Protein AF-A0A1V5XJR6-F1 (afdb_monomer_lite)

Radius of gyration: 25.32 Å; chains: 1; bounding box: 47×17×73 Å

Sequence (90 aa):
MWKEKAQELYAKGEKVNRIAEAVGVSRRTLSDYFKTLPGSVKAQREVAKKAARREYQRQWDHKERVRDITYALVKRQHEIDVKVLLAERF

pLDDT: mean 93.3, std 4.89, range [56.94, 97.25]

Foldseek 3Di:
DLLVQLLVCQLLQDDLVVSCVVSVHDSVVSVVSVVVDDPVSVVSNVVNVVVVVVVVVVVVVVVVVVVVVVVVVVVVVVVVVVVVVVVVVD

Structure (mmCIF, N/CA/C/O backbone):
data_AF-A0A1V5XJR6-F1
#
_entry.id   AF-A0A1V5XJR6-F1
#
loop_
_atom_site.group_PDB
_atom_site.id
_atom_site.type_symbol
_atom_site.label_atom_id
_atom_site.label_alt_id
_atom_site.label_comp_id
_atom_site.label_asym_id
_atom_site.label_entity_id
_atom_site.label_seq_id
_atom_site.pdbx_PDB_ins_code
_atom_site.Cartn_x
_atom_site.Cartn_y
_atom_site.Cartn_z
_atom_site.occupancy
_atom_site.B_iso_or_equiv
_atom_site.auth_seq_id
_atom_site.auth_comp_id
_atom_site.auth_asym_id
_atom_site.auth_atom_id
_atom_site.pdbx_PDB_model_num
ATOM 1 N N . MET A 1 1 ? -15.948 -14.844 15.846 1.00 76.31 1 MET A N 1
ATOM 2 C CA . MET A 1 1 ? -16.294 -13.444 16.181 1.00 76.31 1 MET A CA 1
ATOM 3 C C . MET A 1 1 ? -15.722 -12.542 15.084 1.00 76.31 1 MET A C 1
ATOM 5 O O . MET A 1 1 ? -14.568 -12.716 14.728 1.00 76.31 1 MET A O 1
ATOM 9 N N . TRP A 1 2 ? -16.490 -11.635 14.473 1.00 91.69 2 TRP A N 1
ATOM 10 C CA . TRP A 1 2 ? -16.027 -10.900 13.276 1.00 91.69 2 TRP A CA 1
ATOM 11 C C . TRP A 1 2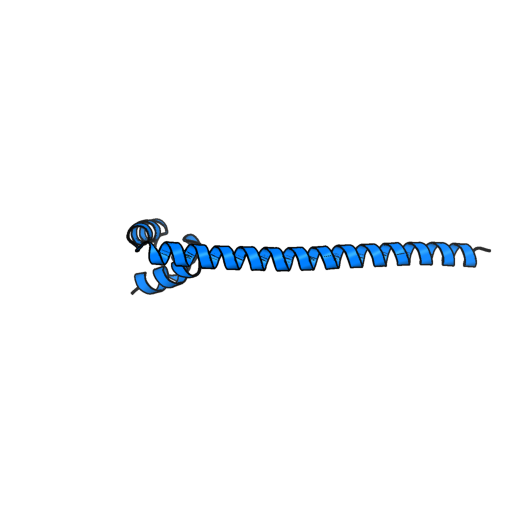 ? -14.891 -9.891 13.551 1.00 91.69 2 TRP A C 1
ATOM 13 O O . TRP A 1 2 ? -14.093 -9.575 12.668 1.00 91.69 2 TRP A O 1
ATOM 23 N N . LYS A 1 3 ? -14.804 -9.416 14.798 1.00 93.62 3 LYS A N 1
ATOM 24 C CA . LYS A 1 3 ? -13.853 -8.400 15.271 1.00 93.62 3 LYS A CA 1
ATOM 25 C C . LYS A 1 3 ? -12.393 -8.846 15.179 1.00 93.62 3 LYS A C 1
ATOM 27 O O . LYS A 1 3 ? -11.567 -8.081 14.699 1.00 93.62 3 LYS A O 1
ATOM 32 N N . GLU A 1 4 ? -12.091 -10.083 15.566 1.00 92.75 4 GLU A N 1
ATOM 33 C CA . GLU A 1 4 ? -10.724 -10.631 15.564 1.00 92.75 4 GLU A CA 1
ATOM 34 C C . GLU A 1 4 ? -10.154 -10.697 14.146 1.00 92.75 4 GLU A C 1
ATOM 36 O O . GLU A 1 4 ? -9.106 -10.120 13.864 1.00 92.75 4 GLU A O 1
ATOM 41 N N . LYS A 1 5 ? -10.910 -11.300 13.219 1.00 93.44 5 LYS A N 1
ATOM 42 C CA . LYS A 1 5 ? -10.536 -11.380 11.801 1.00 93.44 5 LYS A CA 1
ATOM 43 C C . LYS A 1 5 ? -10.392 -9.988 11.179 1.00 93.44 5 LYS A C 1
ATOM 45 O O . LYS A 1 5 ? -9.457 -9.733 10.424 1.00 93.44 5 LYS A O 1
ATOM 50 N N . ALA A 1 6 ? -11.293 -9.061 11.516 1.00 94.69 6 ALA A N 1
ATOM 51 C CA . ALA A 1 6 ? -11.206 -7.680 11.054 1.00 94.69 6 ALA A CA 1
ATOM 52 C C . ALA A 1 6 ? -9.956 -6.962 11.585 1.00 94.69 6 ALA A C 1
ATOM 54 O O . ALA A 1 6 ? -9.303 -6.247 10.826 1.00 94.69 6 ALA A O 1
ATOM 55 N N . GLN A 1 7 ? -9.613 -7.154 12.861 1.00 94.94 7 GLN A N 1
ATOM 56 C CA . GLN A 1 7 ? -8.427 -6.574 13.487 1.00 94.94 7 GLN A CA 1
ATOM 57 C C . GLN A 1 7 ? -7.139 -7.130 12.874 1.00 94.94 7 GLN A C 1
ATOM 59 O O . GLN A 1 7 ? -6.231 -6.357 12.577 1.00 94.94 7 GLN A O 1
ATOM 64 N N . GLU A 1 8 ? -7.073 -8.439 12.633 1.00 94.06 8 GLU A N 1
ATOM 65 C CA . GLU A 1 8 ? -5.922 -9.081 11.999 1.00 94.06 8 GLU A CA 1
ATOM 66 C C . GLU A 1 8 ? -5.682 -8.527 10.586 1.00 94.06 8 GLU A C 1
ATOM 68 O O . GLU A 1 8 ? -4.583 -8.074 10.261 1.00 94.06 8 GLU A O 1
ATOM 73 N N . LEU A 1 9 ? -6.727 -8.489 9.752 1.00 94.06 9 LEU A N 1
ATOM 74 C CA . LEU A 1 9 ? -6.633 -7.931 8.400 1.00 94.06 9 LEU A CA 1
ATOM 75 C C . LEU A 1 9 ? -6.280 -6.438 8.429 1.00 94.06 9 LEU A C 1
ATOM 77 O O . LEU A 1 9 ? -5.477 -5.961 7.625 1.00 94.06 9 LEU A O 1
ATOM 81 N N . TYR A 1 10 ? -6.836 -5.695 9.385 1.00 95.00 10 TYR A N 1
ATOM 82 C CA . TYR A 1 10 ? -6.528 -4.282 9.566 1.00 95.00 10 TYR A CA 1
ATOM 83 C C . TYR A 1 10 ? -5.053 -4.057 9.919 1.00 95.00 10 TYR A C 1
ATOM 85 O O . TYR A 1 10 ? -4.413 -3.192 9.316 1.00 95.00 10 TYR A O 1
ATOM 93 N N . ALA A 1 11 ? -4.500 -4.856 10.836 1.00 93.94 11 ALA A N 1
ATOM 94 C CA . ALA A 1 11 ? -3.090 -4.817 11.223 1.00 93.94 11 ALA A CA 1
ATOM 95 C C . ALA A 1 11 ? -2.155 -5.179 10.055 1.00 93.94 11 ALA A C 1
ATOM 97 O O . ALA A 1 11 ? -1.091 -4.582 9.916 1.00 93.94 11 ALA A O 1
ATOM 98 N N . LYS A 1 12 ? -2.581 -6.078 9.157 1.00 94.19 12 LYS A N 1
ATOM 99 C CA . LYS A 1 12 ? -1.851 -6.431 7.923 1.00 94.19 12 LYS A CA 1
ATOM 100 C C . LYS A 1 12 ? -1.838 -5.327 6.859 1.00 94.19 12 LYS A C 1
ATOM 102 O O . LYS A 1 12 ? -1.180 -5.479 5.835 1.00 94.19 12 LYS A O 1
ATOM 107 N N . GLY A 1 13 ? -2.526 -4.203 7.071 1.00 93.69 13 GLY A N 1
ATOM 108 C CA . GLY A 1 13 ? -2.536 -3.103 6.103 1.00 93.69 13 GLY A CA 1
ATOM 109 C C . GLY A 1 13 ? -3.706 -3.116 5.125 1.00 93.69 13 GLY A C 1
ATOM 110 O O . GLY A 1 13 ? -3.770 -2.216 4.286 1.00 93.69 13 GLY A O 1
ATOM 111 N N . GLU A 1 14 ? -4.649 -4.057 5.242 1.00 94.44 14 GLU A N 1
ATOM 112 C CA . GLU A 1 14 ? -5.735 -4.194 4.269 1.00 94.44 14 GLU A CA 1
ATOM 113 C C . GLU A 1 14 ? -6.673 -2.980 4.215 1.00 94.44 14 GLU A C 1
ATOM 115 O O . GLU A 1 14 ? -6.800 -2.156 5.141 1.00 94.44 14 GLU A O 1
ATOM 120 N N . LYS A 1 15 ? -7.342 -2.850 3.066 1.00 94.25 15 LYS A N 1
ATOM 121 C CA . LYS A 1 15 ? -8.352 -1.811 2.848 1.00 94.25 15 LYS A CA 1
ATOM 122 C C . LYS A 1 15 ? -9.640 -2.184 3.576 1.00 94.25 15 LYS A C 1
ATOM 124 O O . LYS A 1 15 ? -10.131 -3.297 3.447 1.00 94.25 15 LYS A O 1
ATOM 129 N N . VAL A 1 16 ? -10.250 -1.209 4.252 1.00 93.31 16 VAL A N 1
ATOM 130 C CA . VAL A 1 16 ? -11.486 -1.405 5.036 1.00 93.31 16 VAL A CA 1
ATOM 131 C C . VAL A 1 16 ? -12.619 -2.009 4.195 1.00 93.31 16 VAL A C 1
ATOM 133 O O . VAL A 1 16 ? -13.350 -2.846 4.703 1.00 93.31 16 VAL A O 1
ATOM 136 N N . ASN A 1 17 ? -12.728 -1.651 2.909 1.00 94.88 17 ASN A N 1
ATOM 137 C CA . ASN A 1 17 ? -13.718 -2.245 1.998 1.00 94.88 17 ASN A CA 1
ATOM 138 C C . ASN A 1 17 ? -13.514 -3.756 1.811 1.00 94.88 17 ASN A C 1
ATOM 140 O O . ASN A 1 17 ? -14.466 -4.512 1.923 1.00 94.88 17 ASN A O 1
ATOM 144 N N . ARG A 1 18 ? -12.271 -4.205 1.613 1.00 94.69 18 ARG A N 1
ATOM 145 C CA . ARG A 1 18 ? -11.968 -5.638 1.479 1.00 94.69 18 ARG A CA 1
ATOM 146 C C . ARG A 1 18 ? -12.219 -6.393 2.776 1.00 94.69 18 ARG A C 1
ATOM 148 O O . ARG A 1 18 ? -12.671 -7.528 2.761 1.00 94.69 18 ARG A O 1
ATOM 155 N N . ILE A 1 19 ? -11.953 -5.749 3.912 1.00 95.69 19 ILE A N 1
ATOM 156 C CA . ILE A 1 19 ? -12.274 -6.325 5.221 1.00 95.69 19 ILE A CA 1
ATOM 157 C C . ILE A 1 19 ? -13.794 -6.458 5.382 1.00 95.69 19 ILE A C 1
ATOM 159 O O . ILE A 1 19 ? -14.256 -7.476 5.882 1.00 95.69 19 ILE A O 1
ATOM 163 N N . ALA A 1 20 ? -14.568 -5.468 4.923 1.00 95.50 20 ALA A N 1
ATOM 164 C CA . ALA A 1 20 ? -16.032 -5.509 4.926 1.00 95.50 20 ALA A CA 1
ATOM 165 C C . ALA A 1 20 ? -16.563 -6.715 4.147 1.00 95.50 20 ALA A C 1
ATOM 167 O O . ALA A 1 20 ? -17.370 -7.476 4.678 1.00 95.50 20 ALA A O 1
ATOM 168 N N . GLU A 1 21 ? -16.037 -6.935 2.943 1.00 95.06 21 GLU A N 1
ATOM 169 C CA . GLU A 1 21 ? -16.358 -8.091 2.101 1.00 95.06 21 GLU A CA 1
ATOM 170 C C . GLU A 1 21 ? -15.958 -9.418 2.772 1.00 95.06 21 GLU A C 1
ATOM 172 O O . GLU A 1 21 ? -16.762 -10.340 2.856 1.00 95.06 21 GLU A O 1
ATOM 177 N N . ALA A 1 22 ? -14.744 -9.509 3.324 1.00 94.00 22 ALA A N 1
ATOM 178 C CA . ALA A 1 22 ? -14.203 -10.745 3.903 1.00 94.00 22 ALA A CA 1
ATOM 179 C C . ALA A 1 22 ? -14.857 -11.181 5.228 1.00 94.00 22 ALA A C 1
ATOM 181 O O . ALA A 1 22 ? -14.686 -12.326 5.672 1.00 94.00 22 ALA A O 1
ATOM 182 N N . VAL A 1 23 ? -15.512 -10.241 5.906 1.00 94.31 23 VAL A N 1
ATOM 183 C CA . VAL A 1 23 ? -16.068 -10.411 7.251 1.00 94.31 23 VAL A CA 1
ATOM 184 C C . VAL A 1 23 ? -17.602 -10.313 7.247 1.00 94.31 23 VAL A C 1
ATOM 186 O O . VAL A 1 23 ? -18.237 -10.736 8.210 1.00 94.31 23 VAL A O 1
ATOM 189 N N . GLY A 1 24 ? -18.208 -9.815 6.164 1.00 93.06 24 GLY A N 1
ATOM 190 C CA . GLY A 1 24 ? -19.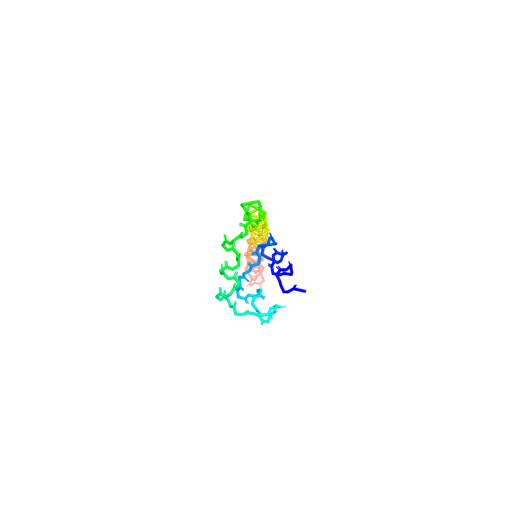663 -9.710 6.009 1.00 93.06 24 GLY A CA 1
ATOM 191 C C . GLY A 1 24 ? -20.289 -8.586 6.836 1.00 93.06 24 GLY A C 1
ATOM 192 O O . GLY A 1 24 ? -21.436 -8.688 7.261 1.00 93.06 24 GLY A O 1
ATOM 193 N N . VAL A 1 25 ? -19.531 -7.522 7.115 1.00 94.69 25 VAL A N 1
ATOM 194 C CA . VAL A 1 25 ? -19.953 -6.412 7.985 1.00 94.69 25 VAL A CA 1
ATOM 195 C C . VAL A 1 25 ? -19.828 -5.094 7.236 1.00 94.69 25 VAL A C 1
ATOM 197 O O . VAL A 1 25 ? -18.897 -4.899 6.459 1.00 94.69 25 VAL A O 1
ATOM 200 N N . SER A 1 26 ? -20.739 -4.151 7.491 1.00 95.19 26 SER A N 1
ATOM 201 C CA . SER A 1 26 ? -20.699 -2.844 6.833 1.00 95.19 26 SER A CA 1
ATOM 202 C C . SER A 1 26 ? -19.372 -2.109 7.083 1.00 95.19 26 SER A C 1
ATOM 204 O O . SER A 1 26 ? -18.804 -2.125 8.183 1.00 95.19 26 SER A O 1
ATOM 206 N N . ARG A 1 27 ? -18.903 -1.372 6.069 1.00 94.62 27 ARG A N 1
ATOM 207 C CA . ARG A 1 27 ? -17.710 -0.516 6.172 1.00 94.62 27 ARG A CA 1
ATOM 208 C C . ARG A 1 27 ? -17.813 0.471 7.341 1.00 94.62 27 ARG A C 1
ATOM 210 O O . ARG A 1 27 ? -16.802 0.764 7.981 1.00 94.62 27 ARG A O 1
ATOM 217 N N . ARG A 1 28 ? -19.014 1.000 7.606 1.00 95.81 28 ARG A N 1
ATOM 218 C CA . ARG A 1 28 ? -19.263 1.961 8.691 1.00 95.81 28 ARG A CA 1
ATOM 219 C C . ARG A 1 28 ? -19.008 1.316 10.048 1.00 95.81 28 ARG A C 1
ATOM 221 O O . ARG A 1 28 ? -18.186 1.821 10.802 1.00 95.81 28 ARG A O 1
ATOM 228 N N . THR A 1 29 ? -19.603 0.150 10.290 1.00 94.88 29 THR A N 1
ATOM 229 C CA . THR A 1 29 ? -19.403 -0.633 11.518 1.00 94.88 29 THR A CA 1
ATOM 230 C C . THR A 1 29 ? -17.928 -0.969 11.744 1.00 94.88 29 THR A C 1
ATOM 232 O O . THR A 1 29 ? -17.422 -0.815 12.854 1.00 94.88 29 THR A O 1
ATOM 235 N N . LEU A 1 30 ? -17.209 -1.368 10.690 1.00 95.31 30 LEU A N 1
ATOM 236 C CA . LEU A 1 30 ? -15.769 -1.624 10.776 1.00 95.31 30 LEU A CA 1
ATOM 237 C C . LEU A 1 30 ? -14.972 -0.364 11.100 1.00 95.31 30 LEU A C 1
ATOM 239 O O . LEU A 1 30 ? -14.052 -0.404 11.908 1.00 95.31 30 LEU A O 1
ATOM 243 N N . SER A 1 31 ? -15.330 0.760 10.485 1.00 93.62 31 SER A N 1
ATOM 244 C CA . SER A 1 31 ? -14.649 2.037 10.704 1.00 93.62 31 SER A CA 1
ATOM 245 C C . SER A 1 31 ? -14.834 2.527 12.138 1.00 93.62 31 SER A C 1
ATOM 247 O O . SER A 1 31 ? -13.873 2.998 12.741 1.00 93.62 31 SER A O 1
ATOM 249 N N . ASP A 1 32 ? -16.033 2.379 12.702 1.00 95.75 32 ASP A N 1
ATOM 250 C CA . ASP A 1 32 ? -16.302 2.727 14.098 1.00 95.75 32 ASP A CA 1
ATOM 251 C C . ASP A 1 32 ? -15.561 1.790 15.061 1.00 95.75 32 ASP A C 1
ATOM 253 O O . ASP A 1 32 ? -14.915 2.264 15.994 1.00 95.75 32 ASP A O 1
ATOM 257 N N . TYR A 1 33 ? -15.507 0.487 14.771 1.00 94.31 33 TYR A N 1
ATOM 258 C CA . TYR A 1 33 ? -14.679 -0.456 15.528 1.00 94.31 33 TYR A CA 1
ATOM 259 C C . TYR A 1 33 ? -13.180 -0.110 15.469 1.00 94.31 33 TYR A C 1
ATOM 261 O O . TYR A 1 33 ? -12.515 -0.038 16.501 1.00 94.31 33 TYR A O 1
ATOM 269 N N . PHE A 1 34 ? -12.631 0.186 14.290 1.00 93.94 34 PHE A N 1
ATOM 270 C CA . PHE A 1 34 ? -11.207 0.503 14.135 1.00 93.94 34 PHE A CA 1
ATOM 271 C C . PHE A 1 34 ? -10.780 1.797 14.834 1.00 93.94 34 PHE A C 1
ATOM 273 O O . PHE A 1 34 ? -9.605 1.944 15.179 1.00 93.94 34 PHE A O 1
ATOM 280 N N . LYS A 1 35 ? -11.708 2.729 15.085 1.00 93.19 35 LYS A N 1
ATOM 281 C CA . LYS A 1 35 ? -11.425 3.909 15.916 1.00 93.19 35 LYS A CA 1
ATOM 282 C C . LYS A 1 35 ? -11.121 3.520 17.360 1.00 93.19 35 LYS A C 1
ATOM 284 O O . LYS A 1 35 ? -10.221 4.121 17.942 1.00 93.19 35 LYS A O 1
ATOM 289 N N . THR A 1 36 ? -11.816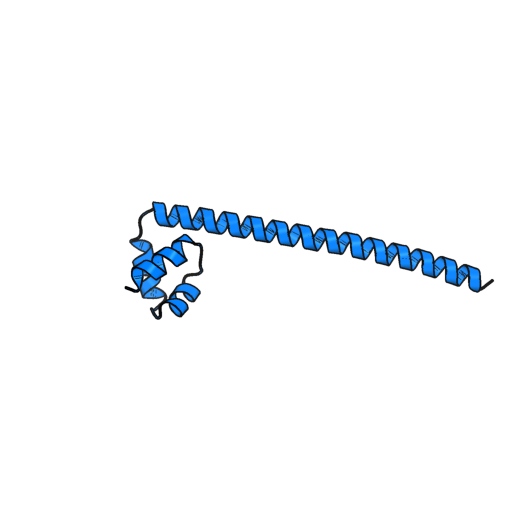 2.507 17.883 1.00 94.31 36 THR A N 1
ATOM 290 C CA . THR A 1 36 ? -11.657 2.001 19.260 1.00 94.31 36 THR A CA 1
ATOM 291 C C . THR A 1 36 ? -10.402 1.151 19.463 1.00 94.31 36 THR A C 1
ATOM 293 O O . THR A 1 36 ? -10.036 0.865 20.599 1.00 94.31 36 THR A O 1
ATOM 296 N N . LEU A 1 37 ? -9.719 0.757 18.382 1.00 92.56 37 LEU A N 1
ATOM 297 C CA . LEU A 1 37 ? -8.515 -0.062 18.483 1.00 92.56 37 LEU A CA 1
ATOM 298 C C . LEU A 1 37 ? -7.334 0.702 19.109 1.00 92.56 37 LEU A C 1
ATOM 300 O O . LEU A 1 37 ? -7.142 1.890 18.810 1.00 92.56 37 LEU A O 1
ATOM 304 N N . PRO A 1 38 ? -6.480 0.003 19.884 1.00 92.56 38 PRO A N 1
ATOM 305 C CA . PRO A 1 38 ? -5.267 0.576 20.453 1.00 92.56 38 PRO A CA 1
ATOM 306 C C . PRO A 1 38 ? -4.330 1.176 19.399 1.00 92.56 38 PRO A C 1
ATOM 308 O O . PRO A 1 38 ? -4.252 0.715 18.254 1.00 92.56 38 PRO A O 1
ATOM 311 N N . GLY A 1 39 ? -3.540 2.170 19.815 1.00 91.19 39 GLY A N 1
ATOM 312 C CA . GLY A 1 39 ? -2.520 2.794 18.966 1.00 91.19 39 GLY A CA 1
ATOM 313 C C . GLY A 1 39 ? -1.488 1.802 18.414 1.00 91.19 39 GLY A C 1
ATOM 314 O O . GLY A 1 39 ? -1.038 1.964 17.283 1.00 91.19 39 GLY A O 1
ATOM 315 N N . SER A 1 40 ? -1.185 0.727 19.149 1.00 89.69 40 SER A N 1
ATOM 316 C CA . SER A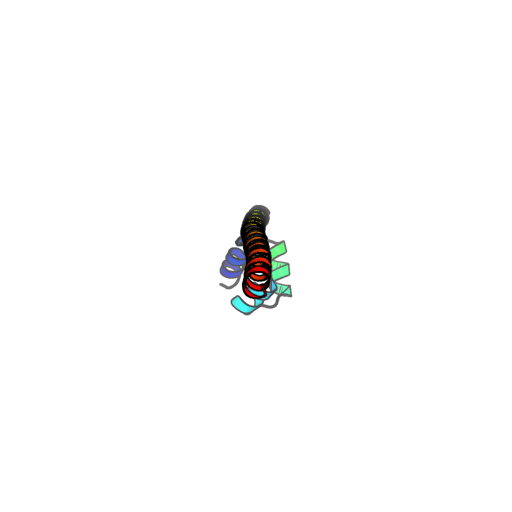 1 40 ? -0.274 -0.340 18.711 1.00 89.69 40 SER A CA 1
ATOM 317 C C . SER A 1 40 ? -0.741 -1.031 17.426 1.00 89.69 40 SER A C 1
ATOM 319 O O . SER A 1 40 ? 0.061 -1.259 16.524 1.00 89.69 40 SER A O 1
ATOM 321 N N . VAL A 1 41 ? -2.045 -1.283 17.280 1.00 90.31 41 VAL A N 1
ATOM 322 C CA . VAL A 1 41 ? -2.610 -1.899 16.069 1.00 90.31 41 VAL A CA 1
ATOM 323 C C . VAL A 1 41 ? -2.526 -0.939 14.878 1.00 90.31 41 VAL A C 1
ATOM 325 O O . VAL A 1 41 ? -2.248 -1.344 13.748 1.00 90.31 41 VAL A O 1
ATOM 328 N N . LYS A 1 42 ? -2.710 0.365 15.122 1.00 90.88 42 LYS A N 1
ATOM 329 C CA . LYS A 1 42 ? -2.528 1.402 14.092 1.00 90.88 42 LYS A CA 1
ATOM 330 C C . LYS A 1 42 ? -1.059 1.496 13.660 1.00 90.88 42 LYS A C 1
ATOM 332 O O . LYS A 1 42 ? -0.793 1.596 12.466 1.00 90.88 42 LYS A O 1
ATOM 337 N N . ALA A 1 43 ? -0.117 1.390 14.596 1.00 92.50 43 ALA A N 1
ATOM 338 C CA . ALA A 1 43 ? 1.313 1.368 14.293 1.00 92.50 43 ALA A CA 1
ATOM 339 C C . ALA A 1 43 ? 1.709 0.133 13.464 1.00 92.50 43 ALA A C 1
ATOM 341 O O . ALA A 1 43 ? 2.386 0.276 12.446 1.00 92.50 43 ALA A O 1
ATOM 342 N N . GLN A 1 44 ? 1.222 -1.059 13.830 1.00 93.56 44 GLN A N 1
ATOM 343 C CA . GLN A 1 44 ? 1.425 -2.290 13.050 1.00 93.56 44 GLN A CA 1
ATOM 344 C C . GLN A 1 44 ? 0.940 -2.132 11.605 1.00 93.56 44 GLN A C 1
ATOM 346 O O . GLN A 1 44 ? 1.670 -2.446 10.663 1.00 93.56 44 GLN A O 1
ATOM 351 N N . ARG A 1 45 ? -0.251 -1.549 11.425 1.00 93.38 45 ARG A N 1
ATOM 352 C CA . ARG A 1 45 ? -0.808 -1.255 10.102 1.00 93.38 45 ARG A CA 1
ATOM 353 C C . ARG A 1 45 ? 0.106 -0.369 9.260 1.00 93.38 45 ARG A C 1
ATOM 355 O O . ARG A 1 45 ? 0.272 -0.615 8.065 1.00 93.38 45 ARG A O 1
ATOM 362 N N . GLU A 1 46 ? 0.682 0.672 9.851 1.00 93.75 46 GLU A N 1
ATOM 363 C CA . GLU A 1 46 ? 1.568 1.583 9.124 1.00 93.75 46 GLU A CA 1
ATOM 364 C C . GLU A 1 46 ? 2.904 0.931 8.750 1.00 93.75 46 GLU A C 1
ATOM 366 O O . GLU A 1 46 ? 3.399 1.152 7.639 1.00 93.75 46 GLU A O 1
ATOM 371 N N . VAL A 1 47 ? 3.441 0.053 9.603 1.00 95.31 47 VAL A N 1
ATOM 372 C CA . VAL A 1 47 ? 4.608 -0.778 9.267 1.00 95.31 47 VAL A CA 1
ATOM 373 C C . VAL A 1 47 ? 4.296 -1.685 8.076 1.00 95.31 47 VAL A C 1
ATOM 375 O O . VAL A 1 47 ? 5.040 -1.672 7.092 1.00 95.31 47 VAL A O 1
ATOM 378 N N . ALA A 1 48 ? 3.167 -2.399 8.111 1.00 93.88 48 ALA A N 1
ATOM 379 C CA . ALA A 1 48 ? 2.752 -3.288 7.028 1.00 93.88 48 ALA A CA 1
ATOM 380 C C . ALA A 1 48 ? 2.565 -2.531 5.700 1.00 93.88 48 ALA A C 1
ATOM 382 O O . ALA A 1 48 ? 3.105 -2.926 4.666 1.00 93.88 48 ALA A O 1
ATOM 383 N N . LYS A 1 49 ? 1.895 -1.370 5.722 1.00 94.31 49 LYS A N 1
ATOM 384 C CA . LYS A 1 49 ? 1.754 -0.514 4.531 1.00 94.31 49 LYS A CA 1
ATOM 385 C C . LYS A 1 49 ? 3.094 -0.008 4.008 1.00 94.31 49 LYS A C 1
ATOM 387 O O . LYS A 1 49 ? 3.287 0.086 2.797 1.00 94.31 49 LYS A O 1
ATOM 392 N N . LYS A 1 50 ? 4.022 0.364 4.893 1.00 95.12 50 LYS A N 1
ATOM 393 C CA . LYS A 1 50 ? 5.364 0.810 4.495 1.00 95.12 50 LYS A CA 1
ATOM 394 C C . LYS A 1 50 ? 6.142 -0.324 3.827 1.00 95.12 50 LYS A C 1
ATOM 396 O O . LYS A 1 50 ? 6.775 -0.076 2.805 1.00 95.12 50 LYS A O 1
ATOM 401 N N . ALA A 1 51 ? 6.054 -1.543 4.356 1.00 94.44 51 ALA A N 1
ATOM 402 C CA . ALA A 1 51 ? 6.647 -2.725 3.739 1.00 94.44 51 ALA A CA 1
ATOM 403 C C . ALA A 1 51 ? 6.054 -2.991 2.344 1.00 94.44 51 ALA A C 1
ATOM 405 O O . ALA A 1 51 ? 6.807 -3.106 1.380 1.00 94.44 51 ALA A O 1
ATOM 406 N N . ALA A 1 52 ? 4.723 -2.961 2.213 1.00 93.62 52 ALA A N 1
ATOM 407 C CA . ALA A 1 52 ? 4.040 -3.151 0.933 1.00 93.62 52 ALA A CA 1
ATOM 408 C C . ALA A 1 52 ? 4.435 -2.093 -0.114 1.00 93.62 52 ALA A C 1
ATOM 410 O O . ALA A 1 52 ? 4.701 -2.431 -1.264 1.00 93.62 52 ALA A O 1
ATOM 411 N N . ARG A 1 53 ? 4.549 -0.816 0.281 1.00 93.94 53 ARG A N 1
ATOM 412 C CA . ARG A 1 53 ? 5.022 0.260 -0.612 1.00 93.94 53 ARG A CA 1
ATOM 413 C C . ARG A 1 53 ? 6.458 0.041 -1.084 1.00 93.94 53 ARG A C 1
ATOM 415 O O . ARG A 1 53 ? 6.748 0.250 -2.254 1.00 93.94 53 ARG A O 1
ATOM 422 N N . ARG A 1 54 ? 7.352 -0.389 -0.187 1.00 95.50 54 ARG A N 1
ATOM 423 C CA . ARG A 1 54 ? 8.748 -0.698 -0.540 1.00 95.50 54 ARG A CA 1
ATOM 424 C C . ARG A 1 54 ? 8.851 -1.872 -1.506 1.00 95.50 54 ARG A C 1
ATOM 426 O O . ARG A 1 54 ? 9.706 -1.857 -2.379 1.00 95.50 54 ARG A O 1
ATOM 433 N N . GLU A 1 55 ? 8.029 -2.898 -1.318 1.00 94.56 55 GLU A N 1
ATOM 434 C CA . GLU A 1 55 ? 7.970 -4.044 -2.227 1.00 94.56 55 GLU A CA 1
ATOM 435 C C . GLU A 1 55 ? 7.451 -3.627 -3.606 1.00 94.56 55 GLU A C 1
ATOM 437 O O . GLU A 1 55 ? 8.085 -3.922 -4.613 1.00 94.56 55 GLU A O 1
ATOM 442 N N . TYR A 1 56 ? 6.366 -2.849 -3.648 1.00 94.12 56 TYR A N 1
ATOM 443 C CA . TYR A 1 56 ? 5.842 -2.293 -4.894 1.00 94.12 56 TYR A CA 1
ATOM 444 C C . TYR A 1 56 ? 6.897 -1.472 -5.647 1.00 94.12 56 TYR A C 1
ATOM 446 O O . TYR A 1 56 ? 7.091 -1.687 -6.841 1.00 94.12 56 TYR A O 1
ATOM 454 N N . GLN A 1 57 ? 7.613 -0.582 -4.948 1.00 95.44 57 GLN A N 1
ATOM 455 C CA . GLN A 1 57 ? 8.677 0.216 -5.557 1.00 95.44 57 GLN A CA 1
ATOM 456 C C . GLN A 1 57 ? 9.783 -0.674 -6.129 1.00 95.44 57 GLN A C 1
ATOM 458 O O . GLN A 1 57 ? 10.141 -0.512 -7.286 1.00 95.44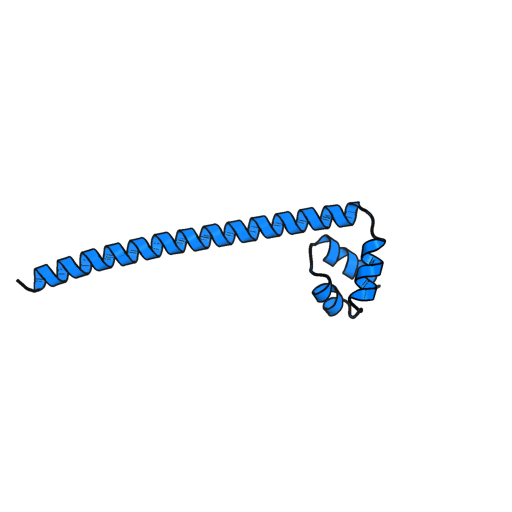 57 GLN A O 1
ATOM 463 N N . ARG A 1 58 ? 10.256 -1.673 -5.369 1.00 95.88 58 ARG A N 1
ATOM 464 C CA . ARG A 1 58 ? 11.279 -2.619 -5.847 1.00 95.88 58 ARG A CA 1
ATOM 465 C C . ARG A 1 58 ? 10.847 -3.353 -7.116 1.00 95.88 58 ARG A C 1
ATOM 467 O O . ARG A 1 58 ? 11.646 -3.515 -8.033 1.00 95.88 58 ARG A O 1
ATOM 474 N N . GLN A 1 59 ? 9.590 -3.787 -7.184 1.00 95.44 59 GLN A N 1
ATOM 475 C CA . GLN A 1 59 ? 9.055 -4.449 -8.375 1.00 95.44 59 GLN A CA 1
ATOM 476 C C . GLN A 1 59 ? 8.933 -3.494 -9.561 1.00 95.44 59 GLN A C 1
ATOM 478 O O . GLN A 1 59 ? 9.187 -3.896 -10.695 1.00 95.44 59 GLN A O 1
ATOM 483 N N . TRP A 1 60 ? 8.544 -2.245 -9.310 1.00 95.94 60 TRP A N 1
ATOM 484 C CA . TRP A 1 60 ? 8.481 -1.215 -10.338 1.00 95.94 60 TRP A CA 1
ATOM 485 C C . TRP A 1 60 ? 9.879 -0.889 -10.880 1.00 95.94 60 TRP A C 1
ATOM 487 O O . TRP A 1 60 ? 10.082 -0.989 -12.086 1.00 95.94 60 TRP A O 1
ATOM 497 N N . ASP A 1 61 ? 10.857 -0.642 -10.004 1.00 94.94 61 ASP A N 1
ATOM 498 C CA . ASP A 1 61 ? 12.254 -0.373 -10.375 1.00 94.94 61 ASP A CA 1
ATOM 499 C C . ASP A 1 61 ? 12.842 -1.526 -11.204 1.00 94.94 61 ASP A C 1
ATOM 501 O O . ASP A 1 61 ? 13.527 -1.314 -12.204 1.00 94.94 61 ASP A O 1
ATOM 505 N N . HIS A 1 62 ? 12.553 -2.772 -10.809 1.00 94.25 62 HIS A N 1
ATOM 506 C CA . HIS A 1 62 ? 12.990 -3.950 -11.552 1.00 94.25 62 HIS A CA 1
ATOM 507 C C . HIS A 1 62 ? 12.383 -4.000 -12.960 1.00 94.25 62 HIS A C 1
ATOM 509 O O . HIS A 1 62 ? 13.105 -4.230 -13.930 1.00 94.25 62 HIS A O 1
ATOM 515 N N . LYS A 1 63 ? 11.071 -3.763 -13.083 1.00 93.94 63 LYS A N 1
ATOM 516 C CA . LYS A 1 63 ? 10.382 -3.738 -14.381 1.00 93.94 63 LYS A CA 1
ATOM 517 C C . LYS A 1 63 ? 10.922 -2.636 -15.284 1.00 93.94 63 LYS A C 1
ATOM 519 O O . LYS A 1 63 ? 11.155 -2.898 -16.461 1.00 93.94 63 LYS A O 1
ATOM 524 N N . GLU A 1 64 ? 11.153 -1.448 -14.736 1.00 93.94 64 GLU A N 1
ATOM 525 C CA . GLU A 1 64 ? 11.658 -0.316 -15.511 1.00 93.94 64 GLU A CA 1
ATOM 526 C C . GLU A 1 64 ? 13.080 -0.585 -16.009 1.00 93.94 64 GLU A C 1
ATOM 528 O O . GLU A 1 64 ? 13.358 -0.447 -17.196 1.00 93.94 64 GLU A O 1
ATOM 533 N N . ARG A 1 65 ? 13.951 -1.144 -15.158 1.00 91.50 65 ARG A N 1
ATOM 534 C CA . ARG A 1 65 ? 15.297 -1.554 -15.577 1.00 91.50 65 ARG A CA 1
ATOM 535 C C . ARG A 1 65 ? 15.275 -2.594 -16.700 1.00 91.50 65 ARG A C 1
ATOM 537 O O . ARG A 1 65 ? 16.076 -2.516 -17.628 1.00 91.50 65 ARG A O 1
ATOM 544 N N . VAL A 1 66 ? 14.385 -3.585 -16.625 1.00 93.12 66 VAL A N 1
ATOM 545 C CA . VAL A 1 66 ? 14.231 -4.591 -17.692 1.00 93.12 66 VAL A CA 1
ATOM 546 C C . VAL A 1 66 ? 13.736 -3.939 -18.987 1.00 93.12 66 VAL A C 1
ATOM 548 O O . VAL A 1 66 ? 14.221 -4.268 -20.071 1.00 93.12 66 VAL A O 1
ATOM 551 N N . ARG A 1 67 ? 12.810 -2.982 -18.891 1.00 91.38 67 ARG A N 1
ATOM 552 C CA . ARG A 1 67 ? 12.312 -2.216 -20.037 1.00 91.38 67 ARG A CA 1
ATOM 553 C C . ARG A 1 67 ? 13.420 -1.403 -20.714 1.00 91.38 67 ARG A C 1
ATOM 555 O O . ARG A 1 67 ? 13.541 -1.453 -21.935 1.00 91.38 67 ARG A O 1
ATOM 562 N N . ASP A 1 68 ? 14.267 -0.735 -19.942 1.00 92.69 68 ASP A N 1
ATOM 563 C CA . ASP A 1 68 ? 15.390 0.037 -20.483 1.00 92.69 68 ASP A CA 1
ATOM 564 C C . ASP A 1 68 ? 16.398 -0.859 -21.212 1.00 92.69 68 ASP A C 1
ATOM 566 O O . ASP A 1 68 ? 16.833 -0.551 -22.324 1.00 92.69 68 ASP A O 1
ATOM 570 N N . ILE A 1 69 ? 16.731 -2.014 -20.622 1.00 92.25 69 ILE A N 1
ATOM 571 C CA . ILE A 1 69 ? 17.644 -2.992 -21.231 1.00 92.25 69 ILE A CA 1
ATOM 572 C C . ILE A 1 69 ? 17.059 -3.542 -22.536 1.00 92.25 69 ILE A C 1
ATOM 574 O O . ILE A 1 69 ? 17.757 -3.609 -23.548 1.00 92.25 69 ILE A O 1
ATOM 578 N N . THR A 1 70 ? 15.780 -3.924 -22.534 1.00 93.94 70 THR A N 1
ATOM 579 C CA . THR A 1 70 ? 15.112 -4.452 -23.735 1.00 93.94 70 THR A CA 1
ATOM 580 C C . THR A 1 70 ? 15.041 -3.410 -24.845 1.00 93.94 70 THR A C 1
ATOM 582 O O . THR A 1 70 ? 15.362 -3.726 -25.988 1.00 93.94 70 THR A O 1
ATOM 585 N N . TYR A 1 71 ? 14.725 -2.156 -24.518 1.00 95.12 71 TYR A N 1
ATOM 586 C CA . TYR A 1 71 ? 14.751 -1.060 -25.482 1.00 95.12 71 TYR A CA 1
ATOM 587 C C . TYR A 1 71 ? 16.147 -0.851 -26.089 1.00 95.12 71 TYR A C 1
ATOM 589 O O . TYR A 1 71 ? 16.284 -0.756 -27.310 1.00 95.12 71 TYR A O 1
ATOM 597 N N . ALA A 1 72 ? 17.196 -0.837 -25.261 1.00 95.31 72 ALA A N 1
ATOM 598 C CA . ALA A 1 72 ? 18.573 -0.686 -25.731 1.00 95.31 72 ALA A CA 1
ATOM 599 C C . ALA A 1 72 ? 19.008 -1.834 -26.661 1.00 95.31 72 ALA A C 1
ATOM 601 O O . ALA A 1 72 ? 19.658 -1.591 -27.680 1.00 95.31 72 ALA A O 1
ATOM 602 N N . LEU A 1 73 ? 18.619 -3.073 -26.344 1.00 95.19 73 LEU A N 1
ATOM 603 C CA . LEU A 1 73 ? 18.885 -4.243 -27.184 1.00 95.19 73 LEU A CA 1
ATOM 604 C C . LEU A 1 73 ? 18.179 -4.145 -28.538 1.00 95.19 73 LEU A C 1
ATOM 606 O O . LEU A 1 73 ? 18.824 -4.340 -29.565 1.00 95.19 73 LEU A O 1
ATOM 610 N N . VAL A 1 74 ? 16.889 -3.795 -28.546 1.00 96.38 74 VAL A N 1
ATOM 611 C CA . VAL A 1 74 ? 16.111 -3.616 -29.784 1.00 96.38 74 VAL A CA 1
ATOM 612 C C . VAL A 1 74 ? 16.728 -2.526 -30.655 1.00 96.38 74 VAL A C 1
ATOM 614 O O . VAL A 1 74 ? 16.907 -2.727 -31.854 1.00 96.38 74 VAL A O 1
ATOM 617 N N . LYS A 1 75 ? 17.123 -1.396 -30.058 1.00 96.38 75 LYS A N 1
ATOM 618 C CA . LYS A 1 75 ? 17.791 -0.311 -30.783 1.00 96.38 75 LYS A CA 1
ATOM 619 C C . LYS A 1 75 ? 19.108 -0.776 -31.411 1.00 96.38 75 LYS A C 1
ATOM 621 O O . LYS A 1 75 ? 19.346 -0.520 -32.588 1.00 96.38 75 LYS A O 1
ATOM 626 N N . ARG A 1 76 ? 19.945 -1.488 -30.651 1.00 95.69 76 ARG A N 1
ATOM 627 C CA . ARG A 1 76 ? 21.21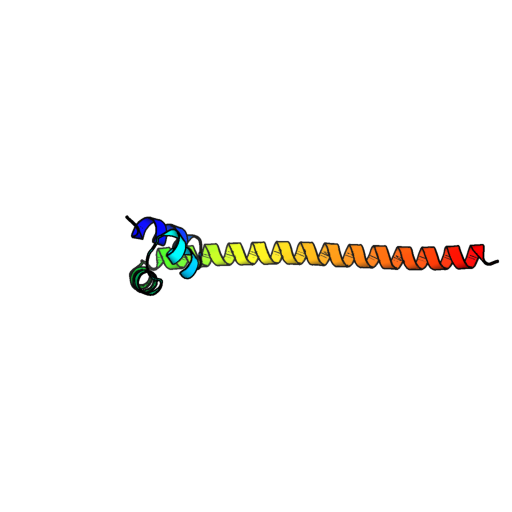6 -2.026 -31.154 1.00 95.69 76 ARG A CA 1
ATOM 628 C C . ARG A 1 76 ? 20.997 -3.025 -32.290 1.00 95.69 76 ARG A C 1
ATOM 630 O O . ARG A 1 76 ? 21.745 -2.993 -33.260 1.00 95.69 76 ARG A O 1
ATOM 637 N N . GLN A 1 77 ? 19.994 -3.893 -32.173 1.00 95.44 77 GLN A N 1
ATOM 638 C CA . GLN A 1 77 ? 19.665 -4.848 -33.229 1.00 95.44 77 GLN A CA 1
ATOM 639 C C . GLN A 1 77 ? 19.227 -4.121 -34.500 1.00 95.44 77 GLN A C 1
ATOM 641 O O . GLN A 1 77 ? 19.774 -4.392 -35.559 1.00 95.44 77 GLN A O 1
ATOM 646 N N . HIS A 1 78 ? 18.354 -3.119 -34.379 1.00 96.44 78 HIS A N 1
ATOM 647 C CA . HIS A 1 78 ? 17.945 -2.296 -35.513 1.00 96.44 78 HIS A CA 1
ATOM 648 C C . HIS A 1 78 ? 19.140 -1.637 -36.222 1.00 96.44 78 HIS A C 1
ATOM 650 O O . HIS A 1 78 ? 19.227 -1.667 -37.446 1.00 96.44 78 HIS A O 1
ATOM 656 N N . GLU A 1 79 ? 20.097 -1.082 -35.473 1.00 97.25 79 GLU A N 1
ATOM 657 C CA . GLU A 1 79 ? 21.317 -0.502 -36.053 1.00 97.25 79 GLU A CA 1
ATOM 658 C C . GLU A 1 79 ? 22.174 -1.538 -36.801 1.00 97.25 79 GLU A C 1
ATOM 660 O O . GLU A 1 79 ? 22.789 -1.208 -37.818 1.00 97.25 79 GLU A O 1
ATOM 665 N N . ILE A 1 80 ? 22.236 -2.778 -36.306 1.00 96.69 80 ILE A N 1
ATOM 666 C CA . ILE A 1 80 ? 22.928 -3.888 -36.975 1.00 96.69 80 ILE A CA 1
ATOM 667 C C . ILE A 1 80 ? 22.182 -4.272 -38.253 1.00 96.69 80 ILE A C 1
ATOM 669 O O . ILE A 1 80 ? 22.804 -4.334 -39.309 1.00 96.69 80 ILE A O 1
ATOM 673 N N . ASP A 1 81 ? 20.867 -4.462 -38.173 1.00 96.31 81 ASP A N 1
ATOM 674 C CA . ASP A 1 81 ? 20.027 -4.861 -39.304 1.00 96.31 81 ASP A CA 1
ATOM 675 C C . ASP A 1 81 ? 20.124 -3.843 -40.445 1.00 96.31 81 ASP A C 1
ATOM 677 O O . ASP A 1 81 ? 20.317 -4.215 -41.599 1.00 96.31 81 ASP A O 1
ATOM 681 N N . VAL A 1 82 ? 20.091 -2.543 -40.127 1.00 96.31 82 VAL A N 1
ATOM 682 C CA . VAL A 1 82 ? 20.285 -1.471 -41.115 1.00 96.31 82 VAL A CA 1
ATOM 683 C C . VAL A 1 82 ? 21.650 -1.583 -41.797 1.00 96.31 82 VAL A C 1
ATOM 685 O O . VAL A 1 82 ? 21.736 -1.440 -43.015 1.00 96.31 82 VAL A O 1
ATOM 688 N N . LYS A 1 83 ? 22.723 -1.856 -41.046 1.00 94.81 83 LYS A N 1
ATOM 689 C CA . LYS A 1 83 ? 24.069 -2.020 -41.621 1.00 94.81 83 LYS A CA 1
ATOM 690 C C . LYS A 1 83 ? 24.169 -3.252 -42.516 1.00 94.81 83 LYS A C 1
ATOM 692 O O . LYS A 1 83 ? 24.787 -3.157 -43.571 1.00 94.81 83 LYS A O 1
ATOM 697 N N . VAL A 1 84 ? 23.573 -4.373 -42.110 1.00 95.50 84 VAL A N 1
ATOM 698 C CA . VAL A 1 84 ? 23.539 -5.609 -42.907 1.00 95.50 84 VAL A CA 1
ATOM 699 C C . VAL A 1 84 ? 22.781 -5.374 -44.210 1.00 95.50 84 VAL A C 1
ATOM 701 O O . VAL A 1 84 ? 23.337 -5.612 -45.274 1.00 95.50 84 VAL A O 1
ATOM 704 N N . LEU A 1 85 ? 21.582 -4.790 -44.149 1.00 94.12 85 LEU A N 1
ATOM 705 C CA . LEU A 1 85 ? 20.787 -4.466 -45.338 1.00 94.12 85 LEU A CA 1
ATOM 706 C C . LEU A 1 85 ? 21.510 -3.511 -46.295 1.00 94.12 85 LEU A C 1
ATOM 708 O O . LEU A 1 85 ? 21.389 -3.635 -47.511 1.00 94.12 85 LEU A O 1
ATOM 712 N N . LEU A 1 86 ? 22.255 -2.537 -45.764 1.00 90.56 86 LEU A N 1
ATOM 713 C CA . LEU A 1 86 ? 23.080 -1.654 -46.588 1.00 90.56 86 LEU A CA 1
ATOM 714 C C . LEU A 1 86 ? 24.237 -2.407 -47.246 1.00 90.56 86 LEU A C 1
ATOM 716 O O . LEU A 1 86 ? 24.537 -2.127 -48.400 1.00 90.56 86 LEU A O 1
ATOM 720 N N . ALA A 1 87 ? 24.868 -3.342 -46.535 1.00 89.25 87 ALA A N 1
ATOM 721 C CA . ALA A 1 87 ? 25.956 -4.154 -47.068 1.00 89.25 87 ALA A CA 1
ATOM 722 C C . ALA A 1 87 ? 25.481 -5.173 -48.116 1.00 89.25 87 ALA A C 1
ATOM 724 O O . ALA A 1 87 ? 26.212 -5.426 -49.056 1.00 89.25 87 ALA A O 1
ATOM 725 N N . GLU A 1 88 ? 24.273 -5.727 -47.986 1.00 88.25 88 GLU A N 1
ATOM 726 C CA . GLU A 1 88 ? 23.673 -6.651 -48.966 1.00 88.25 88 GLU A CA 1
ATOM 727 C C . GLU A 1 88 ? 23.169 -5.948 -50.237 1.00 88.25 88 GLU A C 1
ATOM 729 O O . GLU A 1 88 ? 22.912 -6.590 -51.255 1.00 88.25 88 GLU A O 1
ATOM 734 N N . ARG A 1 89 ? 22.971 -4.627 -50.176 1.00 77.88 89 ARG A N 1
ATOM 735 C CA . ARG A 1 89 ? 22.473 -3.818 -51.294 1.00 77.88 89 ARG A CA 1
ATOM 736 C C . ARG A 1 89 ? 23.566 -3.448 -52.307 1.00 77.88 89 ARG A C 1
ATOM 738 O O . ARG A 1 89 ? 23.222 -3.009 -53.407 1.00 77.88 89 ARG A O 1
ATOM 745 N N . PHE A 1 90 ? 24.836 -3.594 -51.939 1.00 56.94 90 PHE A N 1
ATOM 746 C CA . PHE A 1 90 ? 26.008 -3.340 -52.781 1.00 56.94 90 PHE A CA 1
ATOM 747 C C . PHE A 1 90 ? 26.811 -4.625 -52.983 1.00 56.94 90 PHE A C 1
ATOM 749 O O . PHE A 1 90 ? 27.492 -4.703 -54.028 1.00 56.94 90 PHE A O 1
#

Secondary structure (DSSP, 8-state):
-HHHHHHHHHHTT--HHHHHHHHT--HHHHHHHHHHS-HHHHHHHHHHHHHHHHHHHHHHHHHHHHHHHHHHHHHHHHHHHHHHHHHHT-